Protein AF-A0A512NEG2-F1 (afdb_monomer_lite)

Organism: NCBI:txid1230389

Structure (mmCIF, N/CA/C/O backbone):
data_AF-A0A512NEG2-F1
#
_entry.id   AF-A0A512NEG2-F1
#
loop_
_atom_site.group_PDB
_atom_site.id
_atom_site.type_symbol
_atom_site.label_atom_id
_atom_site.label_alt_id
_atom_site.label_comp_id
_atom_site.label_asym_id
_atom_site.label_entity_id
_atom_site.label_seq_id
_atom_site.pdbx_PDB_ins_code
_atom_site.Cartn_x
_atom_site.Cartn_y
_atom_site.Cartn_z
_atom_site.occupancy
_atom_site.B_iso_or_equiv
_atom_site.auth_seq_id
_atom_site.auth_comp_id
_atom_site.auth_asym_id
_atom_site.auth_atom_id
_atom_site.pdbx_PDB_model_num
ATOM 1 N N . MET A 1 1 ? -33.478 -3.084 67.623 1.00 39.94 1 MET A N 1
ATOM 2 C CA . MET A 1 1 ? -32.471 -2.350 66.825 1.00 39.94 1 MET A CA 1
ATOM 3 C C . MET A 1 1 ? -31.907 -3.305 65.783 1.00 39.94 1 MET A C 1
ATOM 5 O O . MET A 1 1 ? -31.175 -4.213 66.141 1.00 39.94 1 MET A O 1
ATOM 9 N N . THR A 1 2 ? -32.326 -3.182 64.525 1.00 36.12 2 THR A N 1
ATOM 10 C CA . THR A 1 2 ? -31.911 -4.055 63.412 1.00 36.12 2 THR A CA 1
ATOM 11 C C . THR A 1 2 ? -30.853 -3.346 62.574 1.00 36.12 2 THR A C 1
ATOM 13 O O . THR A 1 2 ? -31.140 -2.320 61.958 1.00 36.12 2 THR A O 1
ATOM 16 N N . VAL A 1 3 ? -29.631 -3.879 62.567 1.00 37.69 3 VAL A N 1
ATOM 17 C CA . VAL A 1 3 ? -28.511 -3.362 61.771 1.00 37.69 3 VAL A CA 1
ATOM 18 C C . VAL A 1 3 ? -28.700 -3.802 60.317 1.00 37.69 3 VAL A C 1
ATOM 20 O O . VAL A 1 3 ? -28.691 -4.994 60.020 1.00 37.69 3 VAL A O 1
ATOM 23 N N . LYS A 1 4 ? -28.902 -2.841 59.408 1.00 41.28 4 LYS A N 1
ATOM 24 C CA . LYS A 1 4 ? -28.879 -3.070 57.956 1.00 41.28 4 LYS A CA 1
ATOM 25 C C . LYS A 1 4 ? -27.421 -3.099 57.495 1.00 41.28 4 LYS A C 1
ATOM 27 O O . LYS A 1 4 ? -26.750 -2.073 57.544 1.00 41.28 4 LYS A O 1
ATOM 32 N N . ALA A 1 5 ? -26.939 -4.258 57.054 1.00 42.12 5 ALA A N 1
ATOM 33 C CA . ALA A 1 5 ? -25.646 -4.373 56.388 1.00 42.12 5 ALA A CA 1
ATOM 34 C C . ALA A 1 5 ? -25.777 -3.890 54.934 1.00 42.12 5 ALA A C 1
ATOM 36 O O . ALA A 1 5 ? -26.576 -4.421 54.163 1.00 42.12 5 ALA A O 1
ATOM 37 N N . LEU A 1 6 ? -25.018 -2.852 54.582 1.00 40.62 6 LEU A N 1
ATOM 38 C CA . LEU A 1 6 ? -24.928 -2.302 53.232 1.00 40.62 6 LEU A CA 1
ATOM 39 C C . LEU A 1 6 ? -23.867 -3.104 52.460 1.00 40.62 6 LEU A C 1
ATOM 41 O O . LEU A 1 6 ? -22.682 -3.028 52.776 1.00 40.62 6 LEU A O 1
ATOM 45 N N . ALA A 1 7 ? -24.286 -3.906 51.482 1.00 41.38 7 ALA A N 1
ATOM 46 C CA . ALA A 1 7 ? -23.367 -4.635 50.613 1.00 41.38 7 ALA A CA 1
ATOM 47 C C . ALA A 1 7 ? -22.803 -3.684 49.545 1.00 41.38 7 ALA A C 1
ATOM 49 O O . ALA A 1 7 ? -23.536 -3.185 48.693 1.00 41.38 7 ALA A O 1
ATOM 50 N N . VAL A 1 8 ? -21.497 -3.424 49.602 1.00 36.97 8 VAL A N 1
ATOM 51 C CA . VAL A 1 8 ? -20.758 -2.679 48.576 1.00 36.97 8 VAL A CA 1
ATOM 52 C C . VAL A 1 8 ? -20.403 -3.651 47.451 1.00 36.97 8 VAL A C 1
ATOM 54 O O . VAL A 1 8 ? -19.605 -4.565 47.645 1.00 36.97 8 VAL A O 1
ATOM 57 N N . ILE A 1 9 ? -21.004 -3.468 46.274 1.00 44.69 9 ILE A N 1
ATOM 58 C CA . ILE A 1 9 ? -20.665 -4.228 45.066 1.00 44.69 9 ILE A CA 1
ATOM 59 C C . ILE A 1 9 ? -19.464 -3.542 44.410 1.00 44.69 9 ILE A C 1
ATOM 61 O O . ILE A 1 9 ? -19.597 -2.489 43.789 1.00 44.69 9 ILE A O 1
ATOM 65 N N . ILE A 1 10 ? -18.279 -4.131 44.566 1.00 43.97 10 ILE A N 1
ATOM 66 C CA . ILE A 1 10 ? -17.072 -3.732 43.838 1.00 43.97 10 ILE A CA 1
ATOM 67 C C . ILE A 1 10 ? -17.179 -4.324 42.429 1.00 43.97 10 ILE A C 1
ATOM 69 O O . ILE A 1 10 ? -17.027 -5.530 42.238 1.00 43.97 10 ILE A O 1
ATOM 73 N N . ALA A 1 11 ? -17.471 -3.483 41.438 1.00 47.34 11 ALA A N 1
ATOM 74 C CA . ALA A 1 11 ? -17.430 -3.869 40.034 1.00 47.34 11 ALA A CA 1
ATOM 75 C C . ALA A 1 11 ? -15.964 -4.003 39.586 1.00 47.34 11 ALA A C 1
ATOM 77 O O . ALA A 1 11 ? -15.294 -3.013 39.301 1.00 47.34 11 ALA A O 1
ATOM 78 N N . LEU A 1 12 ? -15.455 -5.235 39.542 1.00 42.12 12 LEU A N 1
ATOM 79 C CA . LEU A 1 12 ? -14.190 -5.555 38.884 1.00 42.12 12 LEU A CA 1
ATOM 80 C C . LEU A 1 12 ? -14.397 -5.505 37.366 1.00 42.12 12 LEU A C 1
ATOM 82 O O . LEU A 1 12 ? -14.950 -6.428 36.770 1.00 42.12 12 LEU A O 1
ATOM 86 N N . THR A 1 13 ? -13.949 -4.426 36.727 1.00 46.59 13 THR A N 1
ATOM 87 C CA . THR A 1 13 ? -13.823 -4.376 35.269 1.00 46.59 13 THR A CA 1
ATOM 88 C C . THR A 1 13 ? -12.640 -5.245 34.854 1.00 46.59 13 THR A C 1
ATOM 90 O O . THR A 1 13 ? -11.483 -4.834 34.954 1.00 46.59 13 THR A O 1
ATOM 93 N N . PHE A 1 14 ? -12.924 -6.467 34.407 1.00 41.59 14 PHE A N 1
ATOM 94 C CA . PHE A 1 14 ? -11.940 -7.320 33.750 1.00 41.59 14 PHE A CA 1
ATOM 95 C C . PHE A 1 14 ? -11.644 -6.751 32.359 1.00 41.59 14 PHE A C 1
ATOM 97 O O . PHE A 1 14 ? -12.382 -6.989 31.406 1.00 41.59 14 PHE A O 1
ATOM 104 N N . SER A 1 15 ? -10.555 -5.994 32.235 1.00 41.72 15 SER A N 1
ATOM 105 C CA . SER A 1 15 ? -9.967 -5.681 30.933 1.00 41.72 15 SER A CA 1
ATOM 106 C C . SER A 1 15 ? -9.368 -6.967 30.370 1.00 41.72 15 SER A C 1
ATOM 108 O O . SER A 1 15 ? -8.233 -7.325 30.682 1.00 41.72 15 SER A O 1
ATOM 110 N N . THR A 1 16 ? -10.137 -7.700 29.566 1.00 45.44 16 THR A N 1
ATOM 111 C CA . THR A 1 16 ? -9.614 -8.818 28.780 1.00 45.44 16 THR A CA 1
ATOM 112 C C . THR A 1 16 ? -8.660 -8.251 27.736 1.00 45.44 16 THR A C 1
ATOM 114 O O . THR A 1 16 ? -9.078 -7.847 26.649 1.00 45.44 16 THR A O 1
ATOM 117 N N . ALA A 1 17 ? -7.371 -8.192 28.071 1.00 43.34 17 ALA A N 1
ATOM 118 C CA . ALA A 1 17 ? -6.315 -8.034 27.087 1.00 43.34 17 ALA A CA 1
ATOM 119 C C . ALA A 1 17 ? -6.389 -9.256 26.163 1.00 43.34 17 ALA A C 1
ATOM 121 O O . ALA A 1 17 ? -5.898 -10.333 26.494 1.00 43.34 17 ALA A O 1
ATOM 122 N N . SER A 1 18 ? -7.104 -9.113 25.046 1.00 49.44 18 SER A N 1
ATOM 123 C CA . SER A 1 18 ? -7.141 -10.135 24.006 1.00 49.44 18 SER A CA 1
ATOM 124 C C . SER A 1 18 ? -5.706 -10.351 23.549 1.00 49.44 18 SER A C 1
ATOM 126 O O . SER A 1 18 ? -5.062 -9.424 23.057 1.00 49.44 18 SER A O 1
ATOM 128 N N . LEU A 1 19 ? -5.192 -11.558 23.778 1.00 46.34 19 LEU A N 1
ATOM 129 C CA . LEU A 1 19 ? -3.860 -11.969 23.363 1.00 46.34 19 LEU A CA 1
ATOM 130 C C . LEU A 1 19 ? -3.862 -12.052 21.828 1.00 46.34 19 LEU A C 1
ATOM 132 O O . LEU A 1 19 ? -4.155 -13.095 21.248 1.00 46.34 19 LEU A O 1
ATOM 136 N N . VAL A 1 20 ? -3.626 -10.924 21.158 1.00 60.34 20 VAL A N 1
ATOM 137 C CA . VAL A 1 20 ? -3.462 -10.886 19.704 1.00 60.34 20 VAL A CA 1
ATOM 138 C C . VAL A 1 20 ? -2.163 -11.618 19.389 1.00 60.34 20 VAL A C 1
ATOM 140 O O . VAL A 1 20 ? -1.078 -11.161 19.748 1.00 60.34 20 VAL A O 1
ATOM 143 N N . LYS A 1 21 ? -2.272 -12.797 18.776 1.00 66.38 21 LYS A N 1
ATOM 144 C CA . LYS A 1 21 ? -1.112 -13.588 18.374 1.00 66.38 21 LYS A CA 1
ATOM 145 C C . LYS A 1 21 ? -0.466 -12.917 17.163 1.00 66.38 21 LYS A C 1
ATOM 147 O O . LYS A 1 21 ? -1.094 -12.827 16.113 1.00 66.38 21 LYS A O 1
ATOM 152 N N . ALA A 1 22 ? 0.777 -12.474 17.323 1.00 78.38 22 ALA A N 1
ATOM 153 C CA . ALA A 1 22 ? 1.589 -12.007 16.209 1.00 78.38 22 ALA A CA 1
ATOM 154 C C . ALA A 1 22 ? 1.809 -13.150 15.210 1.00 78.38 22 ALA A C 1
ATOM 156 O O . ALA A 1 22 ? 2.247 -14.239 15.593 1.00 78.38 22 ALA A O 1
ATOM 157 N N . GLU A 1 23 ? 1.524 -12.900 13.937 1.00 86.50 23 GLU A N 1
ATOM 158 C CA . GLU A 1 23 ? 1.866 -13.788 12.831 1.00 86.50 23 GLU A CA 1
ATOM 159 C C . GLU A 1 23 ? 3.018 -13.183 12.028 1.00 86.50 23 GLU A C 1
ATOM 161 O O . GLU A 1 23 ? 3.006 -11.996 11.706 1.00 86.50 23 GLU A O 1
ATOM 166 N N . THR A 1 24 ? 4.021 -13.991 11.687 1.00 90.94 24 THR A N 1
ATOM 167 C CA . THR A 1 24 ? 5.104 -13.556 10.800 1.00 90.94 24 THR A CA 1
ATOM 168 C C . THR A 1 24 ? 4.797 -13.990 9.377 1.00 90.94 24 THR A C 1
ATOM 170 O O . THR A 1 24 ? 4.783 -15.179 9.068 1.00 90.94 24 THR A O 1
ATOM 173 N N . LEU A 1 25 ? 4.612 -13.015 8.496 1.00 90.38 25 LEU A N 1
ATOM 174 C CA . LEU A 1 25 ? 4.254 -13.204 7.095 1.00 90.38 25 LEU A CA 1
ATOM 175 C C . LEU A 1 25 ? 5.411 -12.793 6.189 1.00 90.38 25 LEU A C 1
ATOM 177 O O . LEU A 1 25 ? 6.243 -11.976 6.575 1.00 90.38 25 LEU A O 1
ATOM 181 N N . THR A 1 26 ? 5.449 -13.314 4.962 1.00 91.56 26 THR A N 1
ATOM 182 C CA . THR A 1 26 ? 6.355 -12.798 3.925 1.00 91.56 26 THR A CA 1
ATOM 183 C C . THR A 1 26 ? 5.559 -11.998 2.902 1.00 91.56 26 THR A C 1
ATOM 185 O O . THR A 1 26 ? 4.813 -12.567 2.112 1.00 91.56 26 THR A O 1
ATOM 188 N N . LEU A 1 27 ? 5.725 -10.677 2.907 1.00 90.94 27 LEU A N 1
ATOM 189 C CA . LEU A 1 27 ? 5.033 -9.738 2.025 1.00 90.94 27 LEU A CA 1
ATOM 190 C C . LEU A 1 27 ? 6.059 -9.039 1.141 1.00 90.94 27 LEU A C 1
ATOM 192 O O . LEU A 1 27 ? 7.056 -8.531 1.647 1.00 90.94 27 LEU A O 1
ATOM 196 N N . CYS A 1 28 ? 5.852 -9.031 -0.178 1.00 90.38 28 CYS A N 1
ATOM 197 C CA . CYS A 1 28 ? 6.804 -8.446 -1.133 1.00 90.38 28 CYS A CA 1
ATOM 198 C C . CYS A 1 28 ? 8.267 -8.907 -0.906 1.00 90.38 28 CYS A C 1
ATOM 200 O O . CYS A 1 28 ? 9.208 -8.127 -1.034 1.00 90.38 28 CYS A O 1
ATOM 202 N N . GLY A 1 29 ? 8.462 -10.172 -0.507 1.00 87.75 29 GLY A N 1
ATOM 203 C CA . GLY A 1 29 ? 9.780 -10.741 -0.201 1.00 87.75 29 GLY A CA 1
ATOM 204 C C . GLY A 1 29 ? 10.400 -10.298 1.133 1.00 87.75 29 GLY A C 1
ATOM 205 O O . GLY A 1 29 ? 11.569 -10.588 1.370 1.00 87.75 29 GLY A O 1
ATOM 206 N N . GLN A 1 30 ? 9.664 -9.601 2.004 1.00 89.88 30 GLN A N 1
ATOM 207 C CA . GLN A 1 30 ? 10.106 -9.202 3.345 1.00 89.88 30 GLN A CA 1
ATOM 208 C C . GLN A 1 30 ? 9.300 -9.890 4.437 1.00 89.88 30 GLN A C 1
ATOM 210 O O . GLN A 1 30 ? 8.086 -10.037 4.318 1.00 89.88 30 GLN A O 1
ATOM 215 N N . LYS A 1 31 ? 9.975 -10.261 5.529 1.00 91.12 31 LYS A N 1
ATOM 216 C CA . LYS A 1 31 ? 9.306 -10.752 6.735 1.00 91.12 31 LYS A CA 1
ATOM 217 C C . LYS A 1 31 ? 8.657 -9.585 7.472 1.00 91.12 31 LYS A C 1
ATOM 219 O O . LYS A 1 31 ? 9.314 -8.582 7.740 1.00 91.12 31 LYS A O 1
ATOM 224 N N . VAL A 1 32 ? 7.385 -9.736 7.806 1.00 90.31 32 VAL A N 1
ATOM 225 C CA . VAL A 1 32 ? 6.579 -8.729 8.490 1.00 90.31 32 VAL A CA 1
ATOM 226 C C . VAL A 1 32 ? 5.848 -9.401 9.633 1.00 90.31 32 VAL A C 1
ATOM 228 O O . VAL A 1 32 ? 5.101 -10.351 9.419 1.00 90.31 32 VAL A O 1
ATOM 231 N N . GLU A 1 33 ? 6.050 -8.896 10.843 1.00 92.06 33 GLU A N 1
ATOM 232 C CA . GLU A 1 33 ? 5.188 -9.238 11.969 1.00 92.06 33 GLU A CA 1
ATOM 233 C C . GLU A 1 33 ? 3.857 -8.515 11.804 1.00 92.06 33 GLU A C 1
ATOM 235 O O . GLU A 1 33 ? 3.828 -7.300 11.593 1.00 92.06 33 GLU A O 1
ATOM 240 N N . TYR A 1 34 ? 2.763 -9.248 11.909 1.00 89.81 34 TYR A N 1
ATOM 241 C CA . TYR A 1 34 ? 1.410 -8.763 11.721 1.00 89.81 34 TYR A CA 1
ATOM 242 C C . TYR A 1 34 ? 0.561 -9.109 12.938 1.00 89.81 34 TYR A C 1
ATOM 244 O O . TYR A 1 34 ? 0.530 -10.252 13.387 1.00 89.81 34 TYR A O 1
ATOM 252 N N . ASN A 1 35 ? -0.117 -8.100 13.481 1.00 90.25 35 ASN A N 1
ATOM 253 C CA . ASN A 1 35 ? -0.933 -8.224 14.685 1.00 90.25 35 ASN A CA 1
ATOM 254 C C . ASN A 1 35 ? -2.353 -7.732 14.398 1.00 90.25 35 ASN A C 1
ATOM 256 O O . ASN A 1 35 ? -2.645 -6.555 14.601 1.00 90.25 35 ASN A O 1
ATOM 260 N N . ALA A 1 36 ? -3.224 -8.615 13.907 1.00 86.31 36 ALA A N 1
ATOM 261 C CA . ALA A 1 36 ? -4.623 -8.277 13.652 1.00 86.31 36 ALA A CA 1
ATOM 262 C C . ALA A 1 36 ? -5.406 -8.123 14.963 1.00 86.31 36 ALA A C 1
ATOM 264 O O . ALA A 1 36 ? -5.423 -9.039 15.786 1.00 86.31 36 ALA A O 1
ATOM 265 N N . SER A 1 37 ? -6.093 -6.998 15.161 1.00 81.31 37 SER A N 1
ATOM 266 C CA . SER A 1 37 ? -6.984 -6.848 16.314 1.00 81.31 37 SER A CA 1
ATOM 267 C C . SER A 1 37 ? -8.196 -7.785 16.207 1.00 81.31 37 SER A C 1
ATOM 269 O O . SER A 1 37 ? -8.672 -8.097 15.119 1.00 81.31 37 SER A O 1
ATOM 271 N N . SER A 1 38 ? -8.722 -8.253 17.342 1.00 66.25 38 SER A N 1
ATOM 272 C CA . SER A 1 38 ? -9.932 -9.093 17.384 1.00 66.25 38 SER A CA 1
ATOM 273 C C . SER A 1 38 ? -11.229 -8.304 17.157 1.00 66.25 38 SER A C 1
ATOM 275 O O . SER A 1 38 ? -12.263 -8.897 16.865 1.00 66.25 38 SER A O 1
ATOM 277 N N . ASN A 1 39 ? -11.172 -6.970 17.234 1.00 61.09 39 ASN A N 1
ATOM 278 C CA . ASN A 1 39 ? -12.292 -6.054 16.966 1.00 61.09 39 ASN A CA 1
ATOM 279 C C . ASN A 1 39 ? -12.421 -5.690 15.473 1.00 61.09 39 ASN A C 1
ATOM 281 O O . ASN A 1 39 ? -13.100 -4.736 15.092 1.00 61.09 39 ASN A O 1
ATOM 285 N N . ALA A 1 40 ? -11.723 -6.438 14.630 1.00 57.31 40 ALA A N 1
ATOM 286 C CA . ALA A 1 40 ? -11.451 -6.154 13.241 1.00 57.31 40 ALA A CA 1
ATOM 287 C C . ALA A 1 40 ? -12.695 -6.221 12.345 1.00 57.31 40 ALA A C 1
ATOM 289 O O . ALA A 1 40 ? -13.128 -7.293 11.925 1.00 57.31 40 ALA A O 1
ATOM 290 N N . GLY A 1 41 ? -13.226 -5.058 11.959 1.00 64.38 41 GLY A N 1
ATOM 291 C CA . GLY A 1 41 ? -14.117 -4.966 10.800 1.00 64.38 41 GLY A CA 1
ATOM 292 C C . GLY A 1 41 ? -13.435 -5.463 9.512 1.00 64.38 41 GLY A C 1
ATOM 293 O O . GLY A 1 41 ? -12.215 -5.610 9.459 1.00 64.38 41 GLY A O 1
ATOM 294 N N . ASN A 1 42 ? -14.204 -5.651 8.430 1.00 77.19 42 ASN A N 1
ATOM 295 C CA . ASN A 1 42 ? -13.761 -6.280 7.163 1.00 77.19 42 ASN A CA 1
ATOM 296 C C . ASN A 1 42 ? -12.530 -5.623 6.479 1.00 77.19 42 ASN A C 1
ATOM 298 O O . ASN A 1 42 ? -12.022 -6.152 5.488 1.00 77.19 42 ASN A O 1
ATOM 302 N N . LEU A 1 43 ? -12.052 -4.486 6.993 1.00 87.06 43 LEU A N 1
ATOM 303 C CA . LEU A 1 43 ? -10.853 -3.753 6.581 1.00 87.06 43 LEU A CA 1
ATOM 304 C C . LEU A 1 43 ? -9.540 -4.391 7.047 1.00 87.06 43 LEU A C 1
ATOM 306 O O . LEU A 1 43 ? -8.564 -4.368 6.299 1.00 87.06 43 LEU A O 1
ATOM 310 N N . VAL A 1 44 ? -9.504 -4.939 8.262 1.00 90.62 44 VAL A N 1
ATOM 311 C CA . VAL A 1 44 ? -8.293 -5.559 8.815 1.00 90.62 44 VAL A CA 1
ATOM 312 C C . VAL A 1 44 ? -7.935 -6.776 7.969 1.00 90.62 44 VAL A C 1
ATOM 314 O O . VAL A 1 44 ? -8.799 -7.553 7.541 1.00 90.62 44 VAL A O 1
ATOM 317 N N . GLY A 1 45 ? -6.650 -6.888 7.663 1.00 91.75 45 GLY A N 1
ATOM 318 C CA . GLY A 1 45 ? -6.096 -7.929 6.814 1.00 91.75 45 GLY A CA 1
ATOM 319 C C . GLY A 1 45 ? -4.939 -7.421 5.967 1.00 91.75 45 GLY A C 1
ATOM 320 O O . GLY A 1 45 ? -4.484 -6.280 6.092 1.00 91.75 45 GLY A O 1
ATOM 321 N N . ILE A 1 46 ? -4.483 -8.293 5.077 1.00 94.06 46 ILE A N 1
ATOM 322 C CA . ILE A 1 46 ? -3.376 -8.032 4.164 1.00 94.06 46 ILE A CA 1
ATOM 323 C C . ILE A 1 46 ? -3.955 -7.723 2.788 1.00 94.06 46 ILE A C 1
ATOM 325 O O . ILE A 1 46 ? -4.717 -8.515 2.235 1.00 94.06 46 ILE A O 1
ATOM 329 N N . TRP A 1 47 ? -3.559 -6.593 2.219 1.00 95.19 47 TRP A N 1
ATOM 330 C CA . TRP A 1 47 ? -4.002 -6.117 0.914 1.00 95.19 47 TRP A CA 1
ATOM 331 C C . TRP A 1 47 ? -2.791 -5.982 0.005 1.00 95.19 47 TRP A C 1
ATOM 333 O O . TRP A 1 47 ? -1.875 -5.235 0.328 1.00 95.19 47 TRP A O 1
ATOM 343 N N . ILE A 1 48 ? -2.758 -6.704 -1.114 1.00 95.19 48 ILE A N 1
ATOM 344 C CA . ILE A 1 48 ? -1.592 -6.746 -2.007 1.00 95.19 48 ILE A CA 1
ATOM 345 C C . ILE A 1 48 ? -1.987 -6.318 -3.414 1.00 95.19 48 ILE A C 1
ATOM 347 O O . ILE A 1 48 ? -3.033 -6.716 -3.924 1.00 95.19 48 ILE A O 1
ATOM 351 N N . GLY A 1 49 ? -1.132 -5.525 -4.043 1.00 93.75 49 GLY A N 1
ATOM 352 C CA . GLY A 1 49 ? -1.203 -5.163 -5.448 1.00 93.75 49 GLY A CA 1
ATOM 353 C C . GLY A 1 49 ? 0.176 -5.168 -6.088 1.00 93.75 49 GLY A C 1
ATOM 354 O O . GLY A 1 49 ? 1.204 -5.108 -5.410 1.00 93.75 49 GLY A O 1
ATOM 355 N N . GLU A 1 50 ? 0.186 -5.215 -7.412 1.00 90.38 50 GLU A N 1
ATOM 356 C CA . GLU A 1 50 ? 1.395 -5.086 -8.213 1.00 90.38 50 GLU A CA 1
ATOM 357 C C . GLU A 1 50 ? 1.159 -4.047 -9.307 1.00 90.38 50 GLU A C 1
ATOM 359 O O . GLU A 1 50 ? 0.136 -4.063 -9.993 1.00 90.38 50 GLU A O 1
ATOM 364 N N . ILE A 1 51 ? 2.103 -3.123 -9.453 1.00 85.31 51 ILE A N 1
ATOM 365 C CA . ILE A 1 51 ? 2.142 -2.176 -10.565 1.00 85.31 51 ILE A CA 1
ATOM 366 C C . ILE A 1 51 ? 3.175 -2.699 -11.548 1.00 85.31 51 ILE A C 1
ATOM 368 O O . ILE A 1 51 ? 4.343 -2.813 -11.190 1.00 85.31 51 ILE A O 1
ATOM 372 N N . ILE A 1 52 ? 2.756 -2.979 -12.778 1.00 84.19 52 ILE A N 1
ATOM 373 C CA . ILE A 1 52 ? 3.642 -3.427 -13.854 1.00 84.19 52 ILE A CA 1
ATOM 374 C C . ILE A 1 52 ? 3.701 -2.323 -14.907 1.00 84.19 52 ILE A C 1
ATOM 376 O O . ILE A 1 52 ? 2.667 -1.815 -15.342 1.00 84.19 52 ILE A O 1
ATOM 380 N N . ALA A 1 53 ? 4.908 -1.939 -15.303 1.00 84.75 53 ALA A N 1
ATOM 381 C CA . ALA A 1 53 ? 5.150 -0.944 -16.333 1.00 84.75 53 ALA A CA 1
ATOM 382 C C . ALA A 1 53 ? 6.251 -1.424 -17.277 1.00 84.75 53 ALA A C 1
ATOM 384 O O . ALA A 1 53 ? 7.291 -1.912 -16.842 1.00 84.75 53 ALA A O 1
ATOM 385 N N . PHE A 1 54 ? 6.036 -1.236 -18.574 1.00 84.50 54 PHE A N 1
ATOM 386 C CA . PHE A 1 54 ? 7.036 -1.531 -19.588 1.00 84.50 54 PHE A CA 1
ATOM 387 C C . PHE A 1 54 ? 7.757 -0.250 -20.008 1.00 84.50 54 PHE A C 1
ATOM 389 O O . PHE A 1 54 ? 7.115 0.733 -20.386 1.00 84.50 54 PHE A O 1
ATOM 396 N N . ASN A 1 55 ? 9.089 -0.261 -19.975 1.00 83.19 55 ASN A N 1
ATOM 397 C CA . ASN A 1 55 ? 9.904 0.808 -20.534 1.00 83.19 55 ASN A CA 1
ATOM 398 C C . ASN A 1 55 ? 10.565 0.346 -21.838 1.00 83.19 55 ASN A C 1
ATOM 400 O O . ASN A 1 55 ? 11.629 -0.277 -21.831 1.00 83.19 55 ASN A O 1
ATOM 404 N N . ALA A 1 56 ? 9.931 0.700 -22.959 1.00 82.56 56 ALA A N 1
ATOM 405 C CA . ALA A 1 56 ? 10.372 0.323 -24.299 1.00 82.56 56 ALA A CA 1
ATOM 406 C C . ALA A 1 56 ? 11.769 0.846 -24.652 1.00 82.56 56 ALA A C 1
ATOM 408 O O . ALA A 1 56 ? 12.552 0.119 -25.258 1.00 82.56 56 ALA A O 1
ATOM 409 N N . ALA A 1 57 ? 12.107 2.069 -24.229 1.00 84.00 57 ALA A N 1
ATOM 410 C CA . ALA A 1 57 ? 13.384 2.701 -24.561 1.00 84.00 57 ALA A CA 1
ATOM 411 C C . ALA A 1 57 ? 14.587 1.933 -23.992 1.00 84.00 57 ALA A C 1
ATOM 413 O O . ALA A 1 57 ? 15.654 1.923 -24.598 1.00 84.00 57 ALA A O 1
ATOM 414 N N . TYR A 1 58 ? 14.401 1.257 -22.855 1.00 81.94 58 TYR A N 1
ATOM 415 C CA . TYR A 1 58 ? 15.455 0.488 -22.191 1.00 81.94 58 TYR A CA 1
ATOM 416 C C . TYR A 1 58 ? 15.223 -1.027 -22.241 1.00 81.94 58 TYR A C 1
ATOM 418 O O . TYR A 1 58 ? 16.041 -1.778 -21.717 1.00 81.94 58 TYR A O 1
ATOM 426 N N . SER A 1 59 ? 14.136 -1.491 -22.872 1.00 88.12 59 SER A N 1
ATOM 427 C CA . SER A 1 59 ? 13.724 -2.904 -22.877 1.00 88.12 59 SER A CA 1
ATOM 428 C C . SER A 1 59 ? 13.673 -3.504 -21.465 1.00 88.12 59 SER A C 1
ATOM 430 O O . SER A 1 59 ? 14.212 -4.584 -21.212 1.00 88.12 59 SER A O 1
ATOM 432 N N . VAL A 1 60 ? 13.054 -2.778 -20.531 1.00 88.50 60 VAL A N 1
ATOM 433 C CA . VAL A 1 60 ? 12.929 -3.187 -19.126 1.00 88.50 60 VAL A CA 1
ATOM 434 C C . VAL A 1 60 ? 11.462 -3.343 -18.754 1.00 88.50 60 VAL A C 1
ATOM 436 O O . VAL A 1 60 ? 10.682 -2.399 -18.886 1.00 88.50 60 VAL A O 1
ATOM 439 N N . ASP A 1 61 ? 11.125 -4.510 -18.211 1.00 89.94 61 ASP A N 1
ATOM 440 C CA . ASP A 1 61 ? 9.896 -4.712 -17.450 1.00 89.94 61 ASP A CA 1
ATOM 441 C C . ASP A 1 61 ? 10.142 -4.266 -16.014 1.00 89.94 61 ASP A C 1
ATOM 443 O O . ASP A 1 61 ? 11.024 -4.793 -15.332 1.00 89.94 61 ASP A O 1
ATOM 447 N N . TYR A 1 62 ? 9.376 -3.287 -15.554 1.00 90.00 62 TYR A N 1
ATOM 448 C CA . TYR A 1 62 ? 9.365 -2.833 -14.174 1.00 90.00 62 TYR A CA 1
ATOM 449 C C . TYR A 1 62 ? 8.138 -3.404 -13.473 1.00 90.00 62 TYR A C 1
ATOM 451 O O . TYR A 1 62 ? 7.021 -3.286 -13.978 1.00 90.00 62 TYR A O 1
ATOM 459 N N . SER A 1 63 ? 8.328 -3.981 -12.291 1.00 90.69 63 SER A N 1
ATOM 460 C CA . SER A 1 63 ? 7.228 -4.315 -11.401 1.00 90.69 63 SER A CA 1
ATOM 461 C C . SER A 1 63 ? 7.473 -3.786 -9.996 1.00 90.69 63 SER A C 1
ATOM 463 O O . SER A 1 63 ? 8.593 -3.771 -9.490 1.00 90.69 63 SER A O 1
ATOM 465 N N . ARG A 1 64 ? 6.413 -3.310 -9.354 1.00 90.56 64 ARG A N 1
ATOM 466 C CA . ARG A 1 64 ? 6.437 -2.826 -7.977 1.00 90.56 64 ARG A CA 1
ATOM 467 C C . ARG A 1 64 ? 5.363 -3.547 -7.189 1.00 90.56 64 ARG A C 1
ATOM 469 O O . ARG A 1 64 ? 4.175 -3.371 -7.455 1.00 90.56 64 ARG A O 1
ATOM 476 N N . CYS A 1 65 ? 5.794 -4.317 -6.198 1.00 92.19 65 CYS A N 1
ATOM 477 C CA . CYS A 1 65 ? 4.923 -4.927 -5.209 1.00 92.19 65 CYS A CA 1
ATOM 478 C C . CYS A 1 65 ? 4.534 -3.894 -4.153 1.00 92.19 65 CYS A C 1
ATOM 480 O O . CYS A 1 65 ? 5.376 -3.150 -3.640 1.00 92.19 65 CYS A O 1
ATOM 482 N N . TRP A 1 66 ? 3.250 -3.885 -3.828 1.00 93.56 66 TRP A N 1
ATOM 483 C CA . TRP A 1 66 ? 2.639 -3.060 -2.802 1.00 93.56 66 TRP A CA 1
ATOM 484 C C . TRP A 1 66 ? 1.842 -3.965 -1.875 1.00 93.56 66 TRP A C 1
ATOM 486 O O . TRP A 1 66 ? 0.878 -4.584 -2.315 1.00 93.56 66 TRP A O 1
ATOM 496 N N . ALA A 1 67 ? 2.206 -4.032 -0.598 1.00 94.88 67 ALA A N 1
ATOM 497 C CA . ALA A 1 67 ? 1.410 -4.731 0.403 1.00 94.88 67 ALA A CA 1
ATOM 498 C C . ALA A 1 67 ? 1.085 -3.805 1.575 1.00 94.88 67 ALA A C 1
ATOM 500 O O . ALA A 1 67 ? 1.970 -3.198 2.167 1.00 94.88 67 ALA A O 1
ATOM 501 N N . LEU A 1 68 ? -0.192 -3.720 1.919 1.00 95.00 68 LEU A N 1
ATOM 502 C CA . LEU A 1 68 ? -0.715 -2.965 3.043 1.00 95.00 68 LEU A CA 1
ATOM 503 C C . LEU A 1 68 ? -1.293 -3.952 4.060 1.00 95.00 68 LEU A C 1
ATOM 505 O O . LEU A 1 68 ? -2.304 -4.604 3.802 1.00 95.00 68 LEU A O 1
ATOM 509 N N . ALA A 1 69 ? -0.647 -4.068 5.214 1.00 94.81 69 ALA A N 1
ATOM 510 C CA . ALA A 1 69 ? -1.128 -4.862 6.335 1.00 94.81 69 ALA A CA 1
ATOM 511 C C . ALA A 1 69 ? -1.872 -3.942 7.307 1.00 94.81 69 ALA A C 1
ATOM 513 O O . ALA A 1 69 ? -1.247 -3.202 8.068 1.00 94.81 69 ALA A O 1
ATOM 514 N N . ILE A 1 70 ? -3.204 -3.964 7.262 1.00 94.31 70 ILE A N 1
ATOM 515 C CA . ILE A 1 70 ? -4.059 -3.218 8.189 1.00 94.31 70 ILE A CA 1
ATOM 51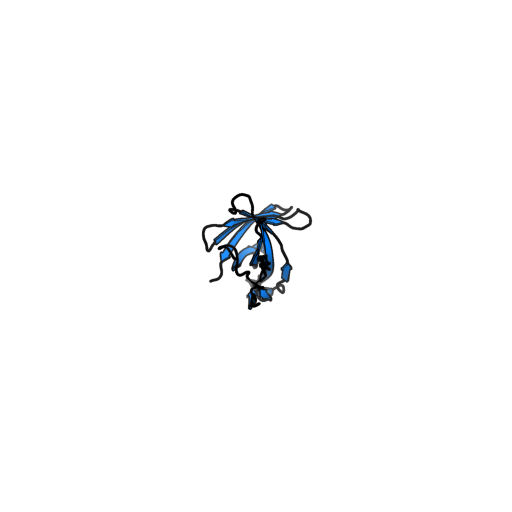6 C C . ILE A 1 70 ? -4.230 -4.072 9.441 1.00 94.31 70 ILE A C 1
ATOM 518 O O . ILE A 1 70 ? -4.811 -5.155 9.378 1.00 94.31 70 ILE A O 1
ATOM 522 N N . GLU A 1 71 ? -3.678 -3.599 10.555 1.00 93.19 71 GLU A N 1
ATOM 523 C CA . GLU A 1 71 ? -3.643 -4.297 11.845 1.00 93.19 71 GLU A CA 1
ATOM 524 C C . GLU A 1 71 ? -4.869 -3.973 12.696 1.00 93.19 71 GLU A C 1
ATOM 526 O O . GLU A 1 71 ? -5.430 -4.857 13.336 1.00 93.19 71 GLU A O 1
ATOM 531 N N . ASP A 1 72 ? -5.290 -2.709 12.696 1.00 92.25 72 ASP A N 1
ATOM 532 C CA . ASP A 1 72 ? -6.399 -2.239 13.517 1.00 92.25 72 ASP A CA 1
ATOM 533 C C . ASP A 1 72 ? -7.031 -0.972 12.936 1.00 92.25 72 ASP A C 1
ATOM 535 O O . ASP A 1 72 ? -6.400 -0.220 12.184 1.00 92.25 72 ASP A O 1
ATOM 539 N N . VAL A 1 73 ? -8.281 -0.731 13.319 1.00 90.81 73 VAL A N 1
ATOM 540 C CA . VAL A 1 73 ? -9.015 0.496 13.028 1.00 90.81 73 VAL A CA 1
ATOM 541 C C . 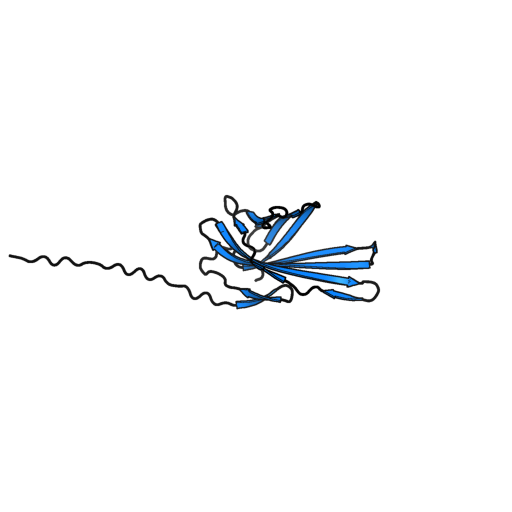VAL A 1 73 ? -9.689 0.949 14.317 1.00 90.81 73 VAL A C 1
ATOM 543 O O . VAL A 1 73 ? -10.582 0.276 14.828 1.00 90.81 73 VAL A O 1
ATOM 546 N N . SER A 1 74 ? -9.280 2.103 14.838 1.00 89.81 74 SER A N 1
ATOM 547 C CA . SER A 1 74 ? -9.861 2.654 16.060 1.00 89.81 74 SER A CA 1
ATOM 548 C C . SER A 1 74 ? -11.307 3.117 15.845 1.00 89.81 74 SER A C 1
ATOM 550 O O . SER A 1 74 ? -11.741 3.398 14.726 1.00 89.81 74 SER A O 1
ATOM 552 N N . ALA A 1 75 ? -12.042 3.314 16.944 1.00 87.44 75 ALA A N 1
ATOM 553 C CA . ALA A 1 75 ? -13.383 3.906 16.905 1.00 87.44 75 ALA A CA 1
ATOM 554 C C . ALA A 1 75 ? -13.407 5.333 16.310 1.00 87.44 75 ALA A C 1
ATOM 556 O O . ALA A 1 75 ? -14.423 5.755 15.766 1.00 87.44 75 ALA A O 1
ATOM 557 N N . SER A 1 76 ? -12.288 6.068 16.374 1.00 88.19 76 SER A N 1
ATOM 558 C CA . SER A 1 76 ? -12.123 7.389 15.744 1.00 88.19 76 SER A CA 1
ATOM 559 C C . SER A 1 76 ? -11.771 7.316 14.251 1.00 88.19 76 SER A C 1
ATOM 561 O O . SER A 1 76 ? -11.546 8.347 13.618 1.00 88.19 76 SER A O 1
ATOM 563 N N . GLY A 1 77 ? -11.679 6.111 13.683 1.00 90.44 77 GLY A N 1
ATOM 564 C CA . GLY A 1 77 ? -11.324 5.884 12.286 1.00 90.44 77 GLY A CA 1
ATOM 565 C C . GLY A 1 77 ? -9.825 5.930 11.992 1.00 90.44 77 GLY A C 1
ATOM 566 O O . GLY A 1 77 ? -9.445 5.917 10.825 1.00 90.44 77 GLY A O 1
ATOM 567 N N . THR A 1 78 ? -8.960 5.975 13.005 1.00 92.81 78 THR A N 1
ATOM 568 C CA . THR A 1 78 ? -7.507 5.913 12.801 1.00 92.81 78 THR A CA 1
ATOM 569 C C . THR A 1 78 ? -7.101 4.487 12.452 1.00 92.81 78 THR A C 1
ATOM 571 O O . THR A 1 78 ? -7.466 3.540 13.145 1.00 92.81 78 THR A O 1
ATOM 574 N N . ILE A 1 79 ? -6.337 4.331 11.376 1.00 93.50 79 ILE A N 1
ATOM 575 C CA . ILE A 1 79 ? -5.913 3.035 10.852 1.00 93.50 79 ILE A CA 1
ATOM 576 C C . ILE A 1 79 ? -4.475 2.781 11.283 1.00 93.50 79 ILE A C 1
ATOM 578 O O . ILE A 1 79 ? -3.566 3.527 10.912 1.00 93.50 79 ILE A O 1
ATOM 582 N N . LYS A 1 80 ? -4.255 1.688 12.010 1.00 94.06 80 LYS A N 1
ATOM 583 C CA . LYS A 1 80 ? -2.917 1.165 12.272 1.00 94.06 80 LYS A CA 1
ATOM 584 C C . LYS A 1 80 ? -2.539 0.217 11.144 1.00 94.06 80 LYS A C 1
ATOM 586 O O . LYS A 1 80 ? -3.213 -0.791 10.924 1.00 94.06 80 LYS A O 1
ATOM 591 N N . SER A 1 81 ? -1.472 0.532 10.417 1.00 94.81 81 SER A N 1
ATOM 592 C CA . SER A 1 81 ? -1.045 -0.304 9.299 1.00 94.81 81 SER A CA 1
ATOM 593 C C . SER A 1 81 ? 0.460 -0.286 9.063 1.00 94.81 81 SER A C 1
ATOM 595 O O . SER A 1 81 ? 1.175 0.613 9.520 1.00 94.81 81 SER A O 1
ATOM 597 N N . LYS A 1 82 ? 0.919 -1.291 8.319 1.00 95.12 82 LYS A N 1
ATOM 598 C CA . LYS A 1 82 ? 2.269 -1.379 7.770 1.00 95.12 82 LYS A CA 1
ATOM 599 C C . LYS A 1 82 ? 2.200 -1.414 6.252 1.00 95.12 82 LYS A C 1
ATOM 601 O O . LYS A 1 82 ? 1.435 -2.190 5.682 1.00 95.12 82 LYS A O 1
ATOM 606 N N . LEU A 1 83 ? 3.034 -0.608 5.613 1.00 93.94 83 LEU A N 1
ATOM 607 C CA . LEU A 1 83 ? 3.270 -0.640 4.179 1.00 93.94 83 LEU A CA 1
ATOM 608 C C . LEU A 1 83 ? 4.541 -1.433 3.886 1.00 93.94 83 LEU A C 1
ATOM 610 O O . LEU A 1 83 ? 5.574 -1.214 4.518 1.00 93.94 83 LEU A O 1
ATOM 614 N N . VAL A 1 84 ? 4.474 -2.304 2.887 1.00 94.19 84 VAL A N 1
ATOM 615 C CA . VAL A 1 84 ? 5.619 -3.016 2.333 1.00 94.19 84 VAL A CA 1
ATOM 616 C C . VAL A 1 84 ? 5.740 -2.697 0.855 1.00 94.19 84 VAL A C 1
ATOM 618 O O . VAL A 1 84 ? 4.792 -2.889 0.092 1.00 94.19 84 VAL A O 1
ATOM 621 N N . LEU A 1 85 ? 6.916 -2.220 0.459 1.00 92.12 85 LEU A N 1
ATOM 622 C CA . LEU A 1 85 ? 7.243 -1.870 -0.922 1.00 92.12 85 LEU A CA 1
ATOM 623 C C . LEU A 1 85 ? 8.435 -2.686 -1.381 1.00 92.12 85 LEU A C 1
ATOM 625 O O . LEU A 1 85 ? 9.425 -2.731 -0.656 1.00 92.12 85 LEU A O 1
ATOM 629 N N . ALA A 1 86 ? 8.374 -3.260 -2.578 1.00 92.06 86 ALA A N 1
ATOM 630 C CA . ALA A 1 86 ? 9.545 -3.826 -3.239 1.00 92.06 86 ALA A CA 1
ATOM 631 C C . ALA A 1 86 ? 9.468 -3.587 -4.746 1.00 92.06 86 ALA A C 1
ATOM 633 O O . ALA A 1 86 ? 8.458 -3.903 -5.377 1.00 92.06 86 ALA A O 1
ATOM 634 N N . ASP A 1 87 ? 10.553 -3.073 -5.311 1.00 90.31 87 ASP A N 1
ATOM 635 C CA . ASP A 1 87 ? 10.674 -2.830 -6.745 1.00 90.31 87 ASP A CA 1
ATOM 636 C C . ASP A 1 87 ? 11.532 -3.921 -7.377 1.00 90.31 87 ASP A C 1
ATOM 638 O O . ASP A 1 87 ? 12.593 -4.257 -6.847 1.00 90.31 87 ASP A O 1
ATOM 642 N N . ASN A 1 88 ? 11.100 -4.424 -8.527 1.00 89.12 88 ASN A N 1
ATOM 643 C CA . ASN A 1 88 ? 11.814 -5.378 -9.357 1.00 89.12 88 ASN A CA 1
ATOM 644 C C . ASN A 1 88 ? 11.884 -4.861 -10.793 1.00 89.12 88 ASN A C 1
ATOM 646 O O . ASN A 1 88 ? 10.962 -4.230 -11.305 1.00 89.12 88 ASN A O 1
ATOM 650 N N . THR A 1 89 ? 12.977 -5.165 -11.471 1.00 89.81 89 THR A N 1
ATOM 651 C CA . THR A 1 89 ? 13.128 -4.957 -12.905 1.00 89.81 89 THR A CA 1
ATOM 652 C C . THR A 1 89 ? 13.677 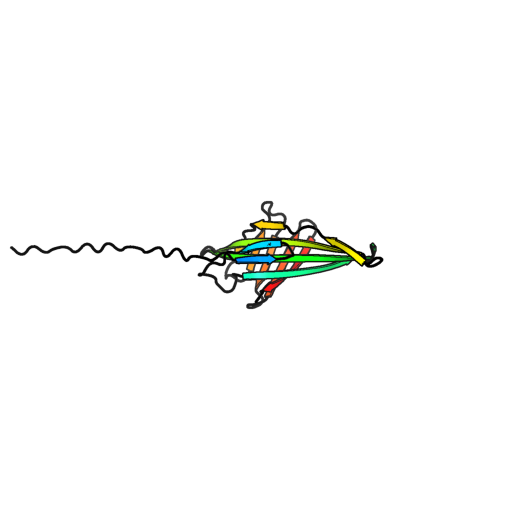-6.204 -13.562 1.00 89.81 89 THR A C 1
ATOM 654 O O . THR A 1 89 ? 14.464 -6.950 -12.977 1.00 89.81 89 THR A O 1
ATOM 657 N N . LYS A 1 90 ? 13.273 -6.428 -14.807 1.00 91.38 90 LYS A N 1
ATOM 658 C CA . LYS A 1 90 ? 13.816 -7.467 -15.672 1.00 91.38 90 LYS A CA 1
ATOM 659 C C . LYS A 1 90 ? 14.241 -6.830 -16.986 1.00 91.38 90 LYS A C 1
ATOM 661 O O . LYS A 1 90 ? 13.424 -6.251 -17.696 1.00 91.38 90 LYS A O 1
ATOM 666 N N . ASN A 1 91 ? 15.519 -6.959 -17.317 1.00 88.94 91 ASN A N 1
ATOM 667 C CA . ASN A 1 91 ? 16.020 -6.628 -18.641 1.00 88.94 91 ASN A CA 1
ATOM 668 C C . ASN A 1 91 ? 15.544 -7.710 -19.621 1.00 88.94 91 ASN A C 1
ATOM 670 O O . ASN A 1 91 ? 15.805 -8.897 -19.424 1.00 88.94 91 ASN A O 1
ATOM 674 N N . MET A 1 92 ? 14.817 -7.317 -20.662 1.00 88.25 92 MET A N 1
ATOM 675 C CA . MET A 1 92 ? 14.241 -8.263 -21.619 1.00 88.25 92 MET A CA 1
ATOM 676 C C . MET A 1 92 ? 15.260 -8.798 -22.627 1.00 88.25 92 MET A C 1
ATOM 678 O O . MET A 1 92 ? 15.029 -9.854 -23.205 1.00 88.25 92 MET A O 1
ATOM 682 N N . HIS A 1 93 ? 16.379 -8.101 -22.836 1.00 87.06 93 HIS A N 1
ATOM 683 C CA . HIS A 1 93 ? 17.396 -8.500 -23.806 1.00 87.06 93 HIS A CA 1
ATOM 684 C C . HIS A 1 93 ? 18.214 -9.700 -23.320 1.00 87.06 93 HIS A C 1
ATOM 686 O O . HIS A 1 93 ? 18.487 -10.617 -24.087 1.00 87.06 93 HIS A O 1
ATOM 692 N N . ASN A 1 94 ? 18.592 -9.706 -22.039 1.00 91.19 94 ASN A N 1
ATOM 693 C CA . ASN A 1 94 ? 19.431 -10.756 -21.448 1.00 91.19 94 ASN A CA 1
ATOM 694 C C . ASN A 1 94 ? 18.757 -11.527 -20.301 1.00 91.19 94 ASN A C 1
ATOM 696 O O . ASN A 1 94 ? 19.330 -12.480 -19.781 1.00 91.19 94 ASN A O 1
ATOM 700 N N . GLY A 1 95 ? 17.553 -11.126 -19.887 1.00 89.06 95 GLY A N 1
ATOM 701 C CA . GLY A 1 95 ? 16.804 -11.765 -18.806 1.00 89.06 95 GLY A CA 1
ATOM 702 C C . GLY A 1 95 ? 17.266 -11.401 -17.391 1.00 89.06 95 GLY A C 1
ATOM 703 O O . GLY A 1 95 ? 16.648 -11.878 -16.434 1.00 89.06 95 GLY A O 1
ATOM 704 N N . THR A 1 96 ? 18.301 -10.567 -17.232 1.00 90.75 96 THR A N 1
ATOM 705 C CA . THR A 1 96 ? 18.841 -10.178 -15.921 1.00 90.75 96 THR A CA 1
ATOM 706 C C . THR A 1 96 ? 17.783 -9.467 -15.088 1.00 90.75 96 THR A C 1
ATOM 708 O O . THR A 1 96 ? 17.068 -8.593 -15.582 1.00 90.75 96 THR A O 1
ATOM 711 N N . ARG A 1 97 ? 17.697 -9.827 -13.805 1.00 88.81 97 ARG A N 1
ATOM 712 C CA . ARG A 1 97 ? 16.758 -9.236 -12.851 1.00 88.81 97 ARG A CA 1
ATOM 713 C C . ARG A 1 97 ? 17.496 -8.406 -11.813 1.00 88.81 97 ARG A C 1
ATOM 715 O O . ARG A 1 97 ? 18.504 -8.857 -11.276 1.00 88.81 97 ARG A O 1
ATOM 722 N N . TYR A 1 98 ? 16.950 -7.242 -11.495 1.00 86.81 98 TYR A N 1
ATOM 723 C CA . TYR A 1 98 ? 17.382 -6.426 -10.367 1.00 86.81 98 TYR A CA 1
ATOM 724 C C . TYR A 1 98 ? 16.192 -6.225 -9.440 1.00 86.81 98 TYR A C 1
ATOM 726 O O . TYR A 1 98 ? 15.066 -6.059 -9.896 1.00 86.81 98 TYR A O 1
ATOM 734 N N . GLY A 1 99 ? 16.432 -6.258 -8.137 1.00 84.00 99 GLY A N 1
ATOM 735 C CA . GLY A 1 99 ? 15.399 -6.045 -7.137 1.00 84.00 99 GLY A CA 1
ATOM 736 C C . GLY A 1 99 ? 15.936 -5.166 -6.028 1.00 84.00 99 GLY A C 1
ATOM 737 O O . GLY A 1 99 ? 17.099 -5.278 -5.639 1.00 84.00 99 GLY A O 1
ATOM 738 N N . THR A 1 100 ? 15.092 -4.282 -5.521 1.00 81.06 100 THR A N 1
ATOM 739 C CA . THR A 1 100 ? 15.355 -3.621 -4.247 1.00 81.06 100 THR A CA 1
ATOM 740 C C . THR A 1 100 ? 14.889 -4.534 -3.126 1.00 81.06 100 THR A C 1
ATOM 742 O O . THR A 1 100 ? 13.844 -5.180 -3.228 1.00 81.06 100 THR A O 1
ATOM 745 N N . GLN A 1 101 ? 15.664 -4.601 -2.043 1.00 80.06 101 GLN A N 1
ATOM 746 C CA . GLN A 1 101 ? 15.167 -5.236 -0.833 1.00 80.06 101 GLN A CA 1
ATOM 747 C C . GLN A 1 101 ? 13.926 -4.470 -0.380 1.00 80.06 101 GLN A C 1
ATOM 749 O O . GLN A 1 101 ? 13.955 -3.238 -0.280 1.00 80.06 101 GLN A O 1
ATOM 754 N N . GLY A 1 102 ? 12.840 -5.202 -0.133 1.00 82.50 102 GLY A N 1
ATOM 755 C CA . GLY A 1 102 ? 11.606 -4.559 0.263 1.00 82.50 102 GLY A CA 1
ATOM 756 C C . GLY A 1 102 ? 11.768 -3.804 1.583 1.00 82.50 102 GLY A C 1
ATOM 757 O O . GLY A 1 102 ? 12.589 -4.163 2.430 1.00 82.50 102 GLY A O 1
ATOM 758 N N . ARG A 1 103 ? 10.987 -2.745 1.768 1.00 89.31 103 ARG A N 1
ATOM 759 C CA . ARG A 1 103 ? 11.000 -1.930 2.988 1.00 89.31 103 ARG A CA 1
ATOM 760 C C . ARG A 1 103 ? 9.672 -2.051 3.702 1.00 89.31 103 ARG A C 1
ATOM 762 O O . ARG A 1 103 ? 8.639 -1.959 3.051 1.00 89.31 103 ARG A O 1
ATOM 769 N N . VAL A 1 104 ? 9.720 -2.210 5.022 1.00 92.69 104 VAL A N 1
ATOM 770 C CA . VAL A 1 104 ? 8.544 -2.194 5.898 1.00 92.69 104 VAL A CA 1
ATOM 771 C C . VAL A 1 104 ? 8.477 -0.834 6.580 1.00 92.69 104 VAL A C 1
ATOM 773 O O . VAL A 1 104 ? 9.443 -0.411 7.212 1.00 92.69 104 VAL A O 1
ATOM 776 N N . LEU A 1 105 ? 7.350 -0.147 6.444 1.00 91.94 105 LEU A N 1
ATOM 777 C CA . LEU A 1 105 ? 7.108 1.172 7.015 1.00 91.94 105 LEU A CA 1
ATOM 778 C C . LEU A 1 105 ? 5.845 1.120 7.869 1.00 91.94 105 LEU A C 1
ATOM 780 O O . LEU A 1 105 ? 4.814 0.631 7.412 1.00 91.94 105 LEU A O 1
ATOM 784 N N . ASN A 1 106 ? 5.899 1.661 9.085 1.00 93.00 106 ASN A N 1
ATOM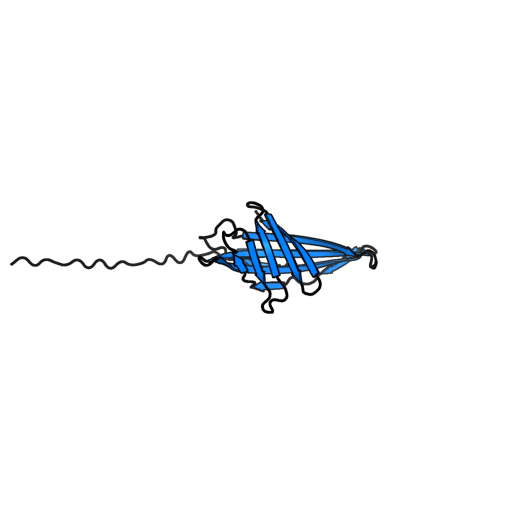 785 C CA . ASN A 1 106 ? 4.673 1.978 9.812 1.00 93.00 106 ASN A CA 1
ATOM 786 C C . ASN A 1 106 ? 4.007 3.146 9.095 1.00 93.00 106 ASN A C 1
ATOM 788 O O . ASN A 1 106 ? 4.630 4.193 8.925 1.00 93.00 106 ASN A O 1
ATOM 792 N N . TRP A 1 107 ? 2.771 2.954 8.652 1.00 92.50 107 TRP A N 1
ATOM 793 C CA . TRP A 1 107 ? 2.114 3.932 7.802 1.00 92.50 107 TRP A CA 1
ATOM 794 C C . TRP A 1 107 ? 0.655 4.098 8.217 1.00 92.50 107 TRP A C 1
ATOM 796 O O . TRP A 1 107 ? -0.237 3.428 7.691 1.00 92.50 107 TRP A O 1
ATOM 806 N N . PRO A 1 108 ? 0.398 4.912 9.253 1.00 93.31 108 PRO A N 1
ATOM 807 C CA . PRO A 1 108 ? -0.952 5.104 9.744 1.00 93.31 108 PRO A CA 1
ATOM 808 C C . PRO A 1 108 ? -1.815 5.801 8.690 1.00 93.31 108 PRO A C 1
ATOM 810 O O . PRO A 1 108 ? -1.342 6.622 7.904 1.00 93.31 108 PRO A O 1
ATOM 813 N N . GLY A 1 109 ? -3.096 5.457 8.680 1.00 94.75 109 GLY A N 1
ATOM 814 C CA . GLY A 1 109 ? -4.087 6.055 7.794 1.00 94.75 109 GLY A CA 1
ATOM 815 C C . GLY A 1 109 ? -5.293 6.566 8.564 1.00 94.75 109 GLY A C 1
ATOM 816 O O . GLY A 1 109 ? -5.375 6.453 9.787 1.00 94.75 109 GLY A O 1
ATOM 817 N N . GLN A 1 110 ? -6.260 7.092 7.827 1.00 95.06 110 GLN A N 1
ATOM 818 C CA . GLN A 1 110 ? -7.515 7.580 8.375 1.00 95.06 110 GLN A CA 1
ATOM 819 C C . GLN A 1 110 ? -8.684 7.103 7.516 1.00 95.06 110 GLN A C 1
ATOM 821 O O . GLN A 1 110 ? -8.644 7.185 6.287 1.00 95.06 110 GLN A O 1
ATOM 826 N N . LEU A 1 111 ? -9.744 6.627 8.160 1.00 92.75 111 LEU A N 1
ATOM 827 C CA . LEU A 1 111 ? -11.024 6.400 7.510 1.00 92.75 111 LEU A CA 1
ATOM 828 C C . LEU A 1 111 ? -11.723 7.731 7.259 1.00 92.75 111 LEU A C 1
ATOM 830 O O . LEU A 1 111 ? -11.867 8.567 8.152 1.00 92.75 111 LEU A O 1
ATOM 834 N N . GLY A 1 112 ? -12.178 7.897 6.026 1.00 88.06 112 GLY A N 1
ATOM 835 C CA . GLY A 1 112 ? -13.046 8.985 5.625 1.00 88.06 112 GLY A CA 1
ATOM 836 C C . GLY A 1 112 ? -14.458 8.844 6.206 1.00 88.06 112 GLY A C 1
ATOM 837 O O . GLY A 1 112 ? -14.829 7.786 6.732 1.00 88.06 112 GLY A O 1
ATOM 838 N N . PRO A 1 113 ? -15.276 9.902 6.080 1.00 81.31 113 PRO A N 1
ATOM 839 C CA . PRO A 1 113 ? -16.668 9.891 6.516 1.00 81.31 113 PRO A CA 1
ATOM 840 C C . PRO A 1 113 ? -17.436 8.698 5.931 1.00 81.31 113 PRO A C 1
ATOM 842 O O . PRO A 1 113 ? -17.336 8.402 4.741 1.00 81.31 113 PRO A O 1
ATOM 845 N N . GLY A 1 114 ? -18.179 7.983 6.778 1.00 76.81 114 GLY A N 1
ATOM 846 C CA . GLY A 1 114 ? -18.939 6.794 6.372 1.00 76.81 114 GLY A CA 1
ATOM 847 C C . GLY A 1 114 ? -18.098 5.539 6.095 1.00 76.81 114 GLY A C 1
ATOM 848 O O . GLY A 1 114 ? -18.653 4.536 5.658 1.00 76.81 114 GLY A O 1
ATOM 849 N N . GLY A 1 115 ? -16.778 5.564 6.328 1.00 79.69 115 GLY A N 1
ATOM 850 C CA . GLY A 1 115 ? -15.903 4.389 6.211 1.00 79.69 115 GLY A CA 1
ATOM 851 C C . GLY A 1 115 ? -15.674 3.886 4.780 1.00 79.69 115 GLY A C 1
ATOM 852 O O . GLY A 1 115 ? -15.131 2.797 4.594 1.00 79.69 115 GLY A O 1
ATOM 853 N N . ALA A 1 116 ? -16.085 4.659 3.770 1.00 81.56 116 ALA A N 1
ATOM 854 C CA . ALA A 1 116 ? -15.998 4.268 2.362 1.00 81.56 116 ALA A CA 1
ATOM 855 C C . ALA A 1 116 ? -14.580 4.411 1.782 1.00 81.56 116 ALA A C 1
ATOM 857 O O . ALA A 1 116 ? -14.185 3.625 0.917 1.00 81.56 116 ALA A O 1
ATOM 858 N N . THR A 1 117 ? -13.816 5.385 2.283 1.00 91.75 117 THR A N 1
ATOM 859 C CA . THR A 1 117 ? -12.474 5.723 1.793 1.00 91.75 117 THR A CA 1
ATOM 860 C C . THR A 1 117 ? -11.460 5.614 2.922 1.00 91.75 117 THR A C 1
ATOM 862 O O . THR A 1 117 ? -11.730 6.030 4.044 1.00 91.75 117 THR A O 1
ATOM 865 N N . LEU A 1 118 ? -10.283 5.081 2.626 1.00 94.19 118 LEU A N 1
ATOM 866 C CA . LEU A 1 118 ? -9.105 5.081 3.477 1.00 94.19 118 LEU A CA 1
ATOM 867 C C . LEU A 1 118 ? -8.114 6.072 2.876 1.00 94.19 118 LEU A C 1
ATOM 869 O O . LEU A 1 118 ? -7.811 5.990 1.687 1.00 94.19 118 LEU A O 1
ATOM 873 N N . ARG A 1 119 ? -7.583 6.974 3.691 1.00 95.12 119 ARG A N 1
ATOM 874 C CA . ARG A 1 119 ? -6.548 7.919 3.282 1.00 95.12 119 ARG A CA 1
ATOM 875 C C . ARG A 1 119 ? -5.247 7.613 4.002 1.00 95.12 119 ARG A C 1
ATOM 877 O O . ARG A 1 119 ? -5.212 7.598 5.229 1.00 95.12 119 ARG A O 1
ATOM 884 N N . PHE A 1 120 ? -4.178 7.443 3.236 1.00 94.50 120 PHE A N 1
ATOM 885 C CA . PHE A 1 120 ? -2.805 7.373 3.735 1.00 94.50 120 PHE A CA 1
ATOM 886 C C . PHE A 1 120 ? -2.024 8.535 3.131 1.00 94.50 120 PHE A C 1
ATOM 888 O O . PHE A 1 120 ? -2.010 8.705 1.911 1.00 94.50 120 PHE A O 1
ATOM 895 N N . ALA A 1 121 ? -1.409 9.363 3.966 1.00 91.75 121 ALA A N 1
ATOM 896 C CA . ALA A 1 121 ? -0.630 10.515 3.524 1.00 91.75 121 ALA A CA 1
ATOM 897 C C . ALA A 1 121 ? 0.819 10.377 3.992 1.00 91.75 121 ALA A C 1
ATOM 899 O O . ALA A 1 121 ? 1.095 9.710 4.989 1.00 91.75 121 ALA A O 1
ATOM 900 N N . SER A 1 122 ? 1.754 10.972 3.256 1.00 86.25 122 SER A N 1
ATOM 901 C CA . SER A 1 122 ? 3.101 11.194 3.780 1.00 86.25 122 SER A CA 1
ATOM 902 C C . SER A 1 122 ? 3.088 12.319 4.814 1.00 86.25 122 SER A C 1
ATOM 904 O O . SER A 1 122 ? 2.241 13.210 4.755 1.00 86.25 122 SER A O 1
ATOM 906 N N . ASP A 1 123 ? 4.056 12.302 5.729 1.00 83.31 123 ASP A N 1
ATOM 907 C CA . ASP A 1 123 ? 4.175 13.302 6.800 1.00 83.31 123 ASP A CA 1
ATOM 908 C C . ASP A 1 123 ? 4.318 14.735 6.260 1.00 83.31 123 ASP A C 1
ATOM 910 O O . ASP A 1 123 ? 3.850 15.692 6.871 1.00 83.31 123 ASP A O 1
ATOM 914 N N . ASP A 1 124 ? 4.924 14.888 5.080 1.00 86.69 124 ASP A N 1
ATOM 915 C CA . ASP A 1 124 ? 5.078 16.171 4.385 1.00 86.69 124 ASP A CA 1
ATOM 916 C C . ASP A 1 124 ? 3.836 16.594 3.574 1.00 86.69 124 ASP A C 1
ATOM 918 O O . ASP A 1 124 ? 3.849 17.638 2.919 1.00 86.69 124 ASP A O 1
ATOM 922 N N . GLY A 1 125 ? 2.779 15.774 3.565 1.00 83.94 125 GLY A N 1
ATOM 923 C CA . GLY A 1 125 ? 1.528 16.003 2.841 1.00 83.94 125 GLY A CA 1
ATOM 924 C C . GLY A 1 125 ? 1.644 15.988 1.313 1.00 83.94 125 GLY A C 1
ATOM 925 O O . GLY A 1 125 ? 0.643 16.189 0.625 1.00 83.94 125 GLY A O 1
ATOM 926 N N . ARG A 1 126 ? 2.838 15.750 0.758 1.00 88.50 126 ARG A N 1
ATOM 927 C CA . ARG A 1 126 ? 3.090 15.815 -0.690 1.00 88.50 126 ARG A CA 1
ATOM 928 C C . ARG A 1 126 ? 2.521 14.625 -1.439 1.00 88.50 126 ARG A C 1
ATOM 930 O O . ARG A 1 126 ? 2.176 14.755 -2.612 1.00 88.50 126 ARG A O 1
ATOM 937 N N . ASN A 1 127 ? 2.421 13.485 -0.762 1.00 90.19 127 ASN A N 1
ATOM 938 C CA . ASN A 1 127 ? 1.881 12.263 -1.319 1.00 90.19 127 ASN A CA 1
ATOM 939 C C . ASN A 1 127 ? 0.624 11.858 -0.556 1.00 90.19 127 ASN A C 1
ATOM 941 O O . ASN A 1 127 ? 0.587 11.897 0.675 1.00 90.19 127 ASN A O 1
ATOM 945 N N . SER A 1 128 ? -0.402 11.428 -1.281 1.00 93.31 128 SER A N 1
ATOM 946 C CA . SER A 1 128 ? -1.598 10.856 -0.661 1.00 93.31 128 SER A CA 1
ATOM 947 C C . SER A 1 128 ? -2.176 9.720 -1.485 1.00 93.31 128 SER A C 1
ATOM 949 O O . SER A 1 128 ? -2.057 9.688 -2.709 1.00 93.31 128 SER A O 1
ATOM 951 N N . TYR A 1 129 ? -2.776 8.773 -0.781 1.00 94.12 129 TYR A N 1
ATOM 952 C CA . TYR A 1 129 ? -3.356 7.559 -1.320 1.00 94.12 129 TYR A CA 1
ATOM 953 C C . TYR A 1 129 ? -4.764 7.472 -0.758 1.00 94.12 129 TYR A C 1
ATOM 955 O O . TYR A 1 129 ? -4.945 7.208 0.430 1.00 94.12 129 TYR A O 1
ATOM 963 N N . ASP A 1 130 ? -5.742 7.732 -1.616 1.00 95.19 130 ASP A N 1
ATOM 964 C CA . ASP A 1 130 ? -7.158 7.665 -1.281 1.00 95.19 130 ASP A CA 1
ATOM 965 C C . ASP A 1 130 ? -7.719 6.375 -1.878 1.00 95.19 130 ASP A C 1
ATOM 967 O O . ASP A 1 130 ? -7.945 6.286 -3.088 1.00 95.19 130 ASP A O 1
ATOM 971 N N . LEU A 1 131 ? -7.880 5.358 -1.033 1.00 95.06 131 LEU A N 1
ATOM 972 C CA . LEU A 1 131 ? -8.315 4.016 -1.404 1.00 95.06 131 LEU A CA 1
ATOM 973 C C . LEU A 1 131 ? -9.777 3.817 -1.027 1.00 95.06 131 LEU A C 1
ATOM 975 O O . LEU A 1 131 ? -10.157 3.958 0.129 1.00 95.06 131 LEU A O 1
ATOM 979 N N . GLN A 1 132 ? -10.600 3.436 -1.989 1.00 93.44 132 GLN A N 1
ATOM 980 C CA . GLN A 1 132 ? -11.989 3.074 -1.777 1.00 93.44 132 GLN A CA 1
ATOM 981 C C . GLN A 1 132 ? -1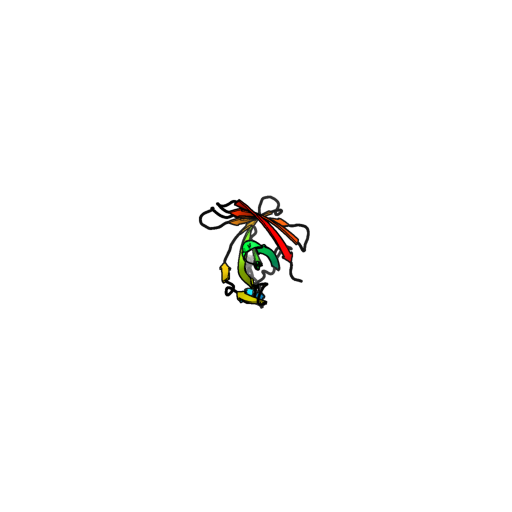2.135 1.557 -1.801 1.00 93.44 132 GLN A C 1
ATOM 983 O O . GLN A 1 132 ? -11.588 0.868 -2.668 1.00 93.44 132 GLN A O 1
ATOM 988 N N . ARG A 1 133 ? -12.913 1.020 -0.863 1.00 88.94 133 ARG A N 1
ATOM 989 C CA . ARG A 1 133 ? -13.282 -0.396 -0.907 1.00 88.94 133 ARG A CA 1
ATOM 990 C C . ARG A 1 133 ? -14.235 -0.676 -2.061 1.00 88.94 133 ARG A C 1
ATOM 992 O O . ARG A 1 133 ? -15.256 -0.013 -2.210 1.00 88.94 133 ARG A O 1
ATOM 999 N N . GLN A 1 134 ? -13.925 -1.725 -2.809 1.00 89.38 134 GLN A N 1
ATOM 1000 C CA . GLN A 1 134 ? -14.766 -2.296 -3.854 1.00 89.38 134 GLN A CA 1
ATOM 1001 C C . GLN A 1 134 ? -15.217 -3.689 -3.386 1.00 89.38 134 GLN A C 1
ATOM 1003 O O . GLN A 1 134 ? -14.705 -4.723 -3.814 1.00 89.38 134 GLN A O 1
ATOM 1008 N N . GLY A 1 135 ? -16.134 -3.712 -2.413 1.00 86.06 135 GLY A N 1
ATOM 1009 C CA . GLY A 1 135 ? -16.589 -4.936 -1.747 1.00 86.06 135 GLY A CA 1
ATOM 1010 C C . GLY A 1 135 ? -15.662 -5.410 -0.617 1.00 86.06 135 GLY A C 1
ATOM 1011 O O . GLY A 1 135 ? -15.087 -4.611 0.129 1.00 86.06 135 GLY A O 1
ATOM 1012 N N . GLU A 1 136 ? -15.566 -6.726 -0.427 1.00 87.75 136 GLU A N 1
ATOM 1013 C CA . GLU A 1 136 ? -14.801 -7.342 0.675 1.00 87.75 136 GLU A CA 1
ATOM 1014 C C . GLU A 1 136 ? -13.356 -7.684 0.319 1.00 87.75 136 GLU A C 1
ATOM 1016 O O . GLU A 1 136 ? -12.513 -7.776 1.207 1.00 87.75 136 GLU A O 1
ATOM 1021 N N . THR A 1 137 ? -13.064 -7.860 -0.968 1.00 91.75 137 THR A N 1
ATOM 1022 C CA . THR A 1 137 ? -11.792 -8.428 -1.431 1.00 91.75 137 THR A CA 1
ATOM 1023 C C . THR A 1 137 ? -10.966 -7.475 -2.276 1.00 91.75 137 THR A C 1
ATOM 1025 O O . THR A 1 137 ? -9.839 -7.816 -2.620 1.00 91.75 137 THR A O 1
ATOM 1028 N N . LYS A 1 138 ? -11.484 -6.289 -2.614 1.00 93.69 138 LYS A N 1
ATOM 1029 C CA . LYS A 1 138 ? -10.784 -5.319 -3.461 1.00 93.69 138 LYS A CA 1
ATOM 1030 C C . LYS A 1 138 ? -10.779 -3.924 -2.849 1.00 93.69 138 LYS A C 1
ATOM 1032 O O . LYS A 1 138 ? -11.757 -3.485 -2.241 1.00 93.69 138 LYS A O 1
ATOM 1037 N N . MET A 1 139 ? -9.679 -3.220 -3.065 1.00 93.62 139 MET A N 1
ATOM 1038 C CA . MET A 1 139 ? -9.548 -1.783 -2.866 1.00 93.62 139 MET A CA 1
ATOM 1039 C C . MET A 1 139 ? -8.957 -1.161 -4.117 1.00 93.62 139 MET A C 1
ATOM 1041 O O . MET A 1 139 ? -8.023 -1.695 -4.709 1.00 93.62 139 MET A O 1
ATOM 1045 N N . GLU A 1 140 ? -9.476 -0.004 -4.489 1.00 95.19 140 GLU A N 1
ATOM 1046 C CA . GLU A 1 140 ? -8.967 0.767 -5.612 1.00 95.19 140 GLU A CA 1
ATOM 1047 C C . GLU A 1 140 ? -8.878 2.221 -5.212 1.00 95.19 140 GLU A C 1
ATOM 1049 O O . GLU A 1 140 ? -9.748 2.728 -4.508 1.00 95.19 140 GLU A O 1
ATOM 1054 N N . GLY A 1 141 ? -7.849 2.916 -5.669 1.00 93.19 141 GLY A N 1
ATOM 1055 C CA . GLY A 1 141 ? -7.673 4.286 -5.245 1.00 93.19 141 GLY A CA 1
ATOM 1056 C C . GLY A 1 141 ? -6.805 5.128 -6.137 1.00 93.19 141 GLY A C 1
ATOM 1057 O O . GLY A 1 141 ? -6.078 4.641 -7.006 1.00 93.19 141 GLY A O 1
ATOM 1058 N N . LYS A 1 142 ? -6.906 6.427 -5.888 1.00 93.81 142 LYS A N 1
ATOM 1059 C CA . LYS A 1 142 ? -6.069 7.443 -6.504 1.00 93.81 142 LYS A CA 1
ATOM 1060 C C . LYS A 1 142 ? -4.808 7.598 -5.671 1.00 9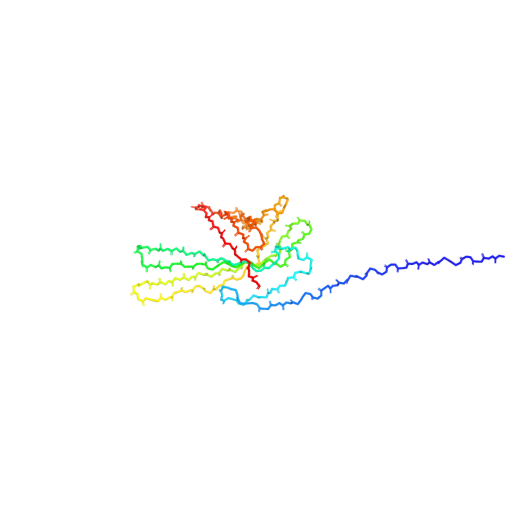3.81 142 LYS A C 1
ATOM 1062 O O . LYS A 1 142 ? -4.873 7.713 -4.449 1.00 93.81 142 LYS A O 1
ATOM 1067 N N . VAL A 1 143 ? -3.676 7.658 -6.356 1.00 91.75 143 VAL A N 1
ATOM 1068 C CA . VAL A 1 143 ? -2.402 8.046 -5.759 1.00 91.75 143 VAL A CA 1
ATOM 1069 C C . VAL A 1 143 ? -2.028 9.419 -6.287 1.00 91.75 143 VAL A C 1
ATOM 1071 O O . VAL A 1 143 ? -2.094 9.661 -7.492 1.00 91.75 143 VAL A O 1
ATOM 1074 N N . VAL A 1 144 ? -1.658 10.328 -5.399 1.00 91.38 144 VAL A N 1
ATOM 1075 C CA . VAL A 1 144 ? -1.231 11.686 -5.727 1.00 91.38 144 VAL A CA 1
ATOM 1076 C C . VAL A 1 144 ? 0.224 11.829 -5.324 1.00 91.38 144 VAL A C 1
ATOM 1078 O O . VAL A 1 144 ? 0.562 11.583 -4.170 1.00 91.38 144 VAL A O 1
ATOM 1081 N N . TYR A 1 145 ? 1.049 12.247 -6.276 1.00 88.19 145 TYR A N 1
ATOM 1082 C CA . TYR A 1 145 ? 2.432 12.668 -6.093 1.00 88.19 145 TYR A CA 1
ATOM 1083 C C . TYR A 1 145 ? 2.588 14.109 -6.605 1.00 88.19 145 TYR A C 1
ATOM 1085 O O . TYR A 1 145 ? 1.794 14.547 -7.443 1.00 88.19 145 TYR A O 1
ATOM 1093 N N . PRO A 1 146 ? 3.648 14.837 -6.213 1.00 89.75 146 PRO A N 1
ATOM 1094 C CA . PRO A 1 146 ? 3.952 16.151 -6.785 1.00 89.75 146 PRO A CA 1
ATOM 1095 C C . PRO A 1 146 ? 4.105 16.135 -8.309 1.00 89.75 146 PRO A C 1
ATOM 1097 O O . PRO A 1 146 ? 3.820 17.123 -8.975 1.00 89.75 146 PRO A O 1
ATOM 1100 N N . THR A 1 147 ? 4.563 15.011 -8.860 1.00 90.69 147 THR A N 1
ATOM 1101 C CA . THR A 1 147 ? 4.837 14.833 -10.290 1.00 90.69 147 THR A CA 1
ATOM 1102 C C . THR A 1 147 ? 3.634 14.335 -11.090 1.00 90.69 147 THR A C 1
ATOM 1104 O O . THR A 1 147 ? 3.718 14.256 -12.313 1.00 90.69 147 THR A O 1
ATOM 1107 N N . GLY A 1 148 ? 2.519 13.992 -10.437 1.00 89.56 148 GLY A N 1
ATOM 1108 C CA . GLY A 1 148 ? 1.316 13.536 -11.124 1.00 89.56 148 GLY A CA 1
ATOM 1109 C C . GLY A 1 148 ? 0.437 12.613 -10.291 1.00 89.56 148 GLY A C 1
ATOM 1110 O O . GLY A 1 148 ? 0.633 12.410 -9.094 1.00 89.56 148 GLY A O 1
ATOM 1111 N N . THR A 1 149 ? -0.562 12.036 -10.950 1.00 90.94 149 THR A N 1
ATOM 1112 C CA . THR A 1 149 ? -1.531 11.138 -10.317 1.00 90.94 149 THR A CA 1
ATOM 1113 C C . THR A 1 149 ? -1.480 9.750 -10.932 1.00 90.94 149 THR A C 1
ATOM 1115 O O . THR A 1 149 ? -1.416 9.616 -12.151 1.00 90.94 149 THR A O 1
ATOM 1118 N N . GLY A 1 150 ? -1.573 8.726 -10.091 1.00 90.12 150 GLY A N 1
ATOM 1119 C CA . GLY A 1 150 ? -1.669 7.326 -10.484 1.00 90.12 150 GLY A CA 1
ATOM 1120 C C . GLY A 1 150 ? -2.911 6.650 -9.913 1.00 90.12 150 GLY A C 1
ATOM 1121 O O . GLY A 1 150 ? -3.745 7.272 -9.246 1.00 90.12 150 GLY A O 1
ATOM 1122 N N . ARG A 1 151 ? -3.014 5.344 -10.159 1.00 91.75 151 ARG A N 1
ATOM 1123 C CA . ARG A 1 151 ? -4.023 4.471 -9.556 1.00 91.75 151 ARG A CA 1
ATOM 1124 C C . ARG A 1 151 ? -3.344 3.289 -8.885 1.00 91.75 151 ARG A C 1
ATOM 1126 O O . ARG A 1 151 ? -2.332 2.800 -9.379 1.00 91.75 151 ARG A O 1
ATOM 1133 N N . LEU A 1 152 ? -3.923 2.839 -7.781 1.00 92.31 152 LEU A N 1
ATOM 1134 C CA . LEU A 1 152 ? -3.501 1.646 -7.063 1.00 92.31 152 LEU A CA 1
ATOM 1135 C C . LEU A 1 152 ? -4.691 0.700 -6.930 1.00 92.31 152 LEU A C 1
ATOM 1137 O O . LEU A 1 152 ? -5.796 1.132 -6.607 1.00 92.31 152 LEU A O 1
ATOM 1141 N N . PHE A 1 153 ? -4.438 -0.581 -7.165 1.00 95.12 153 PHE A N 1
ATOM 1142 C CA . PHE A 1 153 ? -5.407 -1.660 -7.039 1.00 95.12 153 PHE A CA 1
ATOM 1143 C C . PHE A 1 153 ? -4.827 -2.680 -6.069 1.00 95.12 153 PHE A C 1
ATOM 1145 O O . PHE A 1 153 ? -3.705 -3.140 -6.267 1.00 95.12 153 PHE A O 1
ATOM 1152 N N . LEU A 1 154 ? -5.571 -3.013 -5.020 1.00 95.31 154 LEU A N 1
ATOM 1153 C CA . LEU A 1 154 ? -5.175 -3.981 -4.008 1.00 95.31 154 LEU A CA 1
ATOM 1154 C C . LEU A 1 154 ? -6.248 -5.058 -3.878 1.00 95.31 154 LEU A C 1
ATOM 1156 O O . LEU A 1 154 ? -7.448 -4.782 -3.939 1.00 95.31 154 LEU A O 1
ATOM 1160 N N . VAL A 1 155 ? -5.804 -6.283 -3.638 1.00 95.56 155 VAL A N 1
ATOM 1161 C CA . VAL A 1 155 ? -6.655 -7.442 -3.386 1.00 95.56 155 VAL A CA 1
ATOM 1162 C C . VAL A 1 155 ? -6.353 -7.982 -1.996 1.00 95.56 155 VAL A C 1
ATOM 1164 O O . VAL A 1 155 ? -5.189 -8.102 -1.606 1.00 95.56 155 VAL A O 1
ATOM 1167 N N . LYS A 1 156 ? -7.401 -8.311 -1.242 1.00 93.25 156 LYS A N 1
ATOM 1168 C CA . LYS A 1 156 ? -7.266 -8.932 0.074 1.00 93.25 156 LYS A CA 1
ATOM 1169 C C . LYS A 1 156 ? -6.710 -10.349 -0.080 1.00 93.25 156 LYS A C 1
ATOM 1171 O O . LYS A 1 156 ? -7.236 -11.130 -0.874 1.00 93.25 156 LYS A O 1
ATOM 1176 N N . GLN A 1 157 ? -5.662 -10.681 0.666 1.00 90.38 157 GLN A N 1
ATOM 1177 C CA . GLN A 1 157 ? -5.196 -12.063 0.784 1.00 90.38 157 GLN A CA 1
ATOM 1178 C C . GLN A 1 157 ? -6.216 -12.869 1.594 1.00 90.38 157 GLN A C 1
ATOM 1180 O O . GLN A 1 157 ? -6.826 -12.334 2.524 1.00 90.38 157 GLN A O 1
ATOM 1185 N N . LYS A 1 158 ? -6.443 -14.115 1.173 1.00 75.88 158 LYS A N 1
ATOM 1186 C CA . LYS A 1 158 ? -7.359 -15.044 1.842 1.00 75.88 158 LYS A CA 1
ATOM 1187 C C . LYS A 1 158 ? -6.756 -15.590 3.125 1.00 75.88 158 LYS A C 1
ATOM 1189 O O . LYS A 1 158 ? -5.521 -15.776 3.133 1.00 75.88 158 LYS A O 1
#

Secondary structure (DSSP, 8-state):
----------------------EEEEETTEEEEE---TT--TT-EEEEEEEEEEEGGGTEEEEEEEEEEEEEE-TT-EEEEEEEEEEEEEETTT--EEEPPPEEEE--EEEPGGG-EEEEE-TTSS-EEEEEEETTTEEEEEEEETTEEEEEEEEE--

Sequence (158 aa):
MTVKALAVIIALTFSTASLVKAETLTLCGQKVEYNASSNAGNLVGIWIGEIIAFNAAYSVDYSRCWALAIEDVSASGTIKSKLVLADNTKNMHNGTRYGTQGRVLNWPGQLGPGGATLRFASDDGRNSYDLQRQGETKMEGKVVYPTGTGRLFLVKQK

Radius of gyration: 22.32 Å; chains: 1; bounding box: 52×31×91 Å

pLDDT: mean 83.1, std 16.43, range [36.12, 95.56]

Foldseek 3Di:
DDDDDDDDDDDDDPPPPPPQDWDWDQFLNDTDTAGADPVDDLPAAKKKDKDWDADPVQQKIKIKIWIKHFRDADPQQKTWIKIKIKIKMARPVPRDIDIDDIDIDGWIWGQDPPSQWIWTADPVRQWIWIWGDPPRFKIKTWIGHVVGIDITIITGDD